Protein AF-A0A8S0FL73-F1 (afdb_monomer_lite)

Sequence (162 aa):
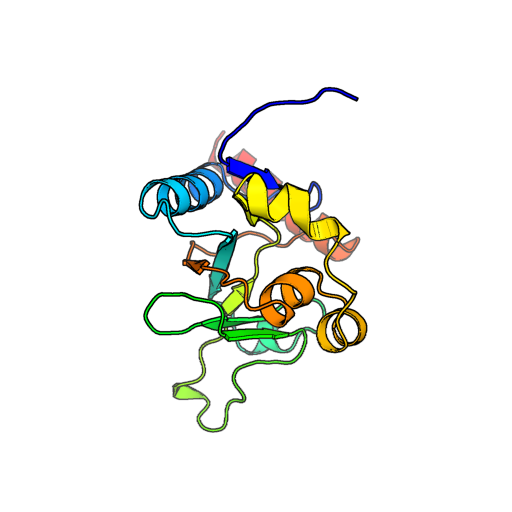MHKVEADIYINLQGDEPMIRPRDVETLLQGMRDDPALPVATLCHAISAAEAAEPSTVKVVVNTRQDALYFSRSPIPYPRNAEKARYLKHVGIYAYRRDVLQNYSQLPESMPEQAESLEQLRLMNAGINIRTFEVAATGPGVDTPACLEKVRALMAQELAENA

InterPro domains:
  IPR003329 Acylneuraminate cytidylyltransferase [PF02348] (5-128)
  IPR029044 Nucleotide-diphospho-sugar transferases [G3DSA:3.90.550.10] (1-162)
  IPR029044 Nucleotide-diphospho-sugar transferases [SSF53448] (3-160)

Structure (mmCIF, N/CA/C/O backbone):
data_AF-A0A8S0FL73-F1
#
_entry.id   AF-A0A8S0FL73-F1
#
loop_
_atom_site.group_PDB
_atom_site.id
_atom_site.type_symbol
_atom_site.label_atom_id
_atom_site.label_alt_id
_atom_site.label_comp_id
_atom_site.label_asym_id
_atom_site.label_entity_id
_atom_site.label_seq_id
_atom_site.pdbx_PDB_ins_code
_atom_site.Cartn_x
_atom_site.Cartn_y
_atom_site.Cartn_z
_atom_site.occupancy
_atom_site.B_iso_or_equiv
_atom_site.auth_seq_id
_atom_site.auth_comp_id
_atom_site.auth_asym_id
_atom_site.auth_atom_id
_atom_site.pdbx_PDB_model_num
ATOM 1 N N . MET A 1 1 ? -16.331 24.224 5.702 1.00 56.97 1 MET A N 1
ATOM 2 C CA . MET A 1 1 ? -15.955 22.804 5.527 1.00 56.97 1 MET A CA 1
ATOM 3 C C . MET A 1 1 ? -17.229 21.973 5.582 1.00 56.97 1 MET A C 1
ATOM 5 O O . MET A 1 1 ? -17.922 22.049 6.589 1.00 56.97 1 MET A O 1
ATOM 9 N N . HIS A 1 2 ? -17.608 21.287 4.503 1.00 75.69 2 HIS A N 1
ATOM 10 C CA . HIS A 1 2 ? -18.755 20.370 4.529 1.00 75.69 2 HIS A CA 1
ATOM 11 C C . HIS A 1 2 ? -18.353 19.083 5.252 1.00 75.69 2 HIS A C 1
ATOM 13 O O . HIS A 1 2 ? -17.295 18.527 4.970 1.00 75.69 2 HIS A O 1
ATOM 19 N N . LYS A 1 3 ? -19.171 18.639 6.209 1.00 74.19 3 LYS A N 1
ATOM 20 C CA . LYS A 1 3 ? -19.019 17.335 6.858 1.00 74.19 3 LYS A CA 1
ATOM 21 C C . LYS A 1 3 ? -20.012 16.384 6.207 1.00 74.19 3 LYS A C 1
ATOM 23 O O . LYS A 1 3 ? -21.207 16.659 6.225 1.00 74.19 3 LYS A O 1
ATOM 28 N N . VAL A 1 4 ? -19.507 15.304 5.624 1.00 83.06 4 VAL A N 1
ATOM 29 C CA . VAL A 1 4 ? -20.326 14.228 5.064 1.00 83.06 4 VAL A CA 1
ATOM 30 C C . VAL A 1 4 ? -20.206 13.044 6.008 1.00 83.06 4 VAL A C 1
ATOM 32 O O . VAL A 1 4 ? -19.103 12.544 6.237 1.00 83.06 4 VAL A O 1
ATOM 35 N N . GLU A 1 5 ? -21.321 12.630 6.601 1.00 87.50 5 GLU A N 1
ATOM 36 C CA . GLU A 1 5 ? -21.351 11.422 7.418 1.00 87.50 5 GLU A CA 1
ATOM 37 C C . GLU A 1 5 ? -21.453 10.195 6.515 1.00 87.50 5 GLU A C 1
ATOM 39 O O . GLU A 1 5 ? -22.378 10.073 5.717 1.00 87.50 5 GLU A O 1
ATOM 44 N N . ALA A 1 6 ? -20.485 9.289 6.640 1.00 90.69 6 ALA A N 1
ATOM 45 C CA . ALA A 1 6 ? -20.448 8.028 5.911 1.00 90.69 6 ALA A CA 1
ATOM 46 C C . ALA A 1 6 ? -19.733 6.967 6.751 1.00 90.69 6 ALA A C 1
ATOM 48 O O . ALA A 1 6 ? -18.883 7.301 7.576 1.00 90.69 6 ALA A O 1
ATOM 49 N N . ASP A 1 7 ? -20.087 5.697 6.572 1.00 91.56 7 ASP A N 1
ATOM 50 C CA . ASP A 1 7 ? -19.427 4.595 7.289 1.00 91.56 7 ASP A CA 1
ATOM 51 C C . ASP A 1 7 ? -18.109 4.181 6.624 1.00 91.56 7 ASP A C 1
ATOM 53 O O . ASP A 1 7 ? -17.225 3.621 7.276 1.00 91.56 7 ASP A O 1
ATOM 57 N N . ILE A 1 8 ? -17.983 4.474 5.327 1.00 95.38 8 ILE A N 1
ATOM 58 C CA . ILE A 1 8 ? -16.800 4.236 4.505 1.00 95.38 8 ILE A CA 1
ATOM 59 C C . ILE A 1 8 ? -16.454 5.542 3.795 1.00 95.38 8 ILE A C 1
ATOM 61 O O . ILE A 1 8 ? -17.305 6.139 3.134 1.00 95.38 8 ILE A O 1
ATOM 65 N N . TYR A 1 9 ? -15.198 5.956 3.908 1.00 95.00 9 TYR A N 1
ATOM 66 C CA . TYR A 1 9 ? -14.633 7.090 3.186 1.00 95.00 9 TYR A CA 1
ATOM 67 C C . TYR A 1 9 ? -13.638 6.570 2.159 1.00 95.00 9 TYR A C 1
ATOM 69 O O . TYR A 1 9 ? -12.701 5.870 2.531 1.00 95.00 9 TYR A O 1
ATOM 77 N N . ILE A 1 10 ? -13.827 6.918 0.887 1.00 93.88 10 ILE A N 1
ATOM 78 C CA . ILE A 1 10 ? -12.872 6.591 -0.175 1.00 93.88 10 ILE A CA 1
ATOM 79 C C . ILE A 1 10 ? -12.069 7.846 -0.506 1.00 93.88 10 ILE A C 1
ATOM 81 O O . ILE A 1 10 ? -12.644 8.873 -0.867 1.00 93.88 10 ILE A O 1
ATOM 85 N N . ASN A 1 11 ? -10.749 7.760 -0.371 1.00 91.38 11 ASN A N 1
ATOM 86 C CA . ASN A 1 11 ? -9.813 8.771 -0.841 1.00 91.38 11 ASN A CA 1
ATOM 87 C C . ASN A 1 11 ? -9.361 8.397 -2.256 1.00 91.38 11 ASN A C 1
ATOM 89 O O . ASN A 1 11 ? -8.674 7.391 -2.426 1.00 91.38 11 ASN A O 1
ATOM 93 N N . LEU A 1 12 ? -9.761 9.208 -3.236 1.00 87.12 12 LEU A N 1
ATOM 94 C CA . LEU A 1 12 ? -9.308 9.136 -4.620 1.00 87.12 12 LEU A CA 1
ATOM 95 C C . LEU A 1 12 ? -8.389 10.332 -4.890 1.00 87.12 12 LEU A C 1
ATOM 97 O O . LEU A 1 12 ? -8.860 11.473 -4.909 1.00 87.12 12 LEU A O 1
ATOM 101 N N . GLN A 1 13 ? -7.096 10.078 -5.086 1.00 76.44 13 GLN A N 1
ATOM 102 C CA . GLN A 1 13 ? -6.143 11.140 -5.394 1.00 76.44 13 GLN A CA 1
ATOM 103 C C . GLN A 1 13 ? -6.373 11.685 -6.816 1.00 76.44 13 GLN A C 1
ATOM 105 O O . GLN A 1 13 ? -6.725 10.950 -7.738 1.00 76.44 13 GLN A O 1
ATOM 110 N N . GLY A 1 14 ? -6.219 13.001 -6.994 1.00 73.12 14 GLY A N 1
ATOM 111 C CA . GLY A 1 14 ? -6.474 13.672 -8.278 1.00 73.12 14 GLY A CA 1
ATOM 112 C C . GLY A 1 14 ? -5.392 13.445 -9.341 1.00 73.12 14 GLY A C 1
ATOM 113 O O . GLY A 1 14 ? -5.595 13.785 -10.504 1.00 73.12 14 GLY A O 1
ATOM 114 N N . ASP A 1 15 ? -4.255 12.887 -8.942 1.00 71.88 15 ASP A N 1
ATOM 115 C CA . ASP A 1 15 ? -3.111 12.504 -9.772 1.00 71.88 15 ASP A CA 1
ATOM 116 C C . ASP A 1 15 ? -3.225 11.072 -10.328 1.00 71.88 15 ASP A C 1
ATOM 118 O O . ASP A 1 15 ? -2.369 10.656 -11.106 1.00 71.88 15 ASP A O 1
ATOM 122 N N . GLU A 1 16 ? -4.313 10.352 -10.033 1.00 76.31 16 GLU A N 1
ATOM 123 C CA . GLU A 1 16 ? -4.597 9.000 -10.532 1.00 76.31 16 GLU A CA 1
ATOM 124 C C . GLU A 1 16 ? -5.760 8.998 -11.559 1.00 76.31 16 GLU A C 1
ATOM 126 O O . GLU A 1 16 ? -6.817 8.398 -11.327 1.00 76.31 16 GLU A O 1
ATOM 131 N N . PRO A 1 17 ? -5.618 9.656 -12.730 1.00 75.38 17 PRO A N 1
ATOM 132 C CA . PRO A 1 17 ? -6.717 9.853 -13.686 1.00 75.38 17 PRO A CA 1
ATOM 133 C C . PRO A 1 17 ?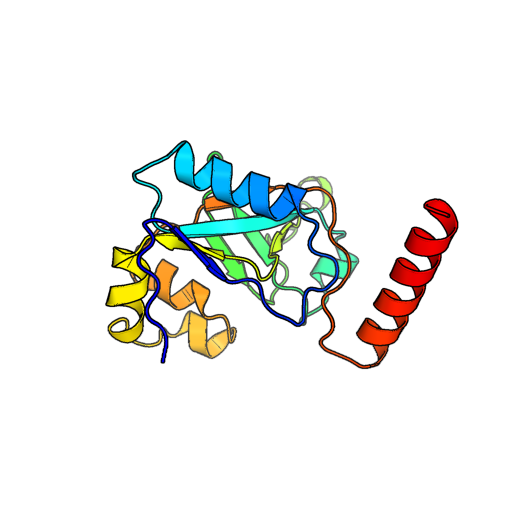 -7.188 8.560 -14.361 1.00 75.38 17 PRO A C 1
ATOM 135 O O . PRO A 1 17 ? -8.260 8.532 -14.958 1.00 75.38 17 PRO A O 1
ATOM 138 N N . MET A 1 18 ? -6.385 7.498 -14.284 1.00 80.00 18 MET A N 1
ATOM 139 C CA . MET A 1 18 ? -6.638 6.215 -14.941 1.00 80.00 18 MET A CA 1
ATOM 140 C C . MET A 1 18 ? -7.331 5.198 -14.019 1.00 80.00 18 MET A C 1
ATOM 142 O O . MET A 1 18 ? -7.467 4.028 -14.390 1.00 80.00 18 MET A O 1
ATOM 146 N N . ILE A 1 19 ? -7.755 5.607 -12.815 1.00 84.94 19 ILE A N 1
ATOM 147 C CA . ILE A 1 19 ? -8.585 4.763 -11.951 1.00 84.94 19 ILE A CA 1
ATOM 148 C C . ILE A 1 19 ? -9.966 4.619 -12.583 1.00 84.94 19 ILE A C 1
ATOM 150 O O . ILE A 1 19 ? -10.671 5.595 -12.842 1.00 84.94 19 ILE A O 1
ATOM 154 N N . ARG A 1 20 ? -10.381 3.371 -12.810 1.00 89.25 20 ARG A N 1
ATOM 155 C CA . ARG A 1 20 ? -11.668 3.082 -13.441 1.00 89.25 20 ARG A CA 1
ATOM 156 C C . ARG A 1 20 ? -12.754 3.012 -12.367 1.00 89.25 20 ARG A C 1
ATOM 158 O O . ARG A 1 20 ? -12.500 2.482 -11.284 1.00 89.25 20 ARG A O 1
ATOM 165 N N . PRO A 1 21 ? -14.005 3.395 -12.671 1.00 90.88 21 PRO A N 1
ATOM 166 C CA . PRO A 1 21 ? -15.121 3.250 -11.732 1.00 90.88 21 PRO A CA 1
ATOM 167 C C . PRO A 1 21 ? -15.274 1.832 -11.159 1.00 90.88 21 PRO A C 1
ATOM 169 O O . PRO A 1 21 ? -15.578 1.665 -9.982 1.00 90.88 21 PRO A O 1
ATOM 172 N N . ARG A 1 22 ? -14.989 0.797 -11.964 1.00 92.31 22 ARG A N 1
ATOM 173 C CA . ARG A 1 22 ? -15.015 -0.609 -11.518 1.00 92.31 22 ARG A CA 1
ATOM 174 C C . ARG A 1 22 ? -13.991 -0.931 -10.425 1.00 92.31 22 ARG A C 1
ATOM 176 O O . ARG A 1 22 ? -14.238 -1.804 -9.599 1.00 92.31 22 ARG A O 1
ATOM 183 N N . ASP A 1 23 ? -12.849 -0.248 -10.428 1.00 93.50 23 ASP A N 1
ATOM 184 C CA . ASP A 1 23 ? -11.791 -0.451 -9.438 1.00 93.50 23 ASP A CA 1
ATOM 185 C C . ASP A 1 23 ? -12.238 0.136 -8.087 1.00 93.50 23 ASP A C 1
ATOM 187 O O . ASP A 1 23 ? -12.097 -0.505 -7.046 1.00 93.50 23 ASP A O 1
ATOM 191 N N . VAL A 1 24 ? -12.889 1.305 -8.120 1.00 93.69 24 VAL A N 1
ATOM 192 C CA . VAL A 1 24 ? -13.533 1.919 -6.946 1.00 93.69 24 VAL A CA 1
ATOM 193 C C . VAL A 1 24 ? -14.643 1.024 -6.391 1.00 93.69 24 VAL A C 1
ATOM 195 O O . VAL A 1 24 ? -14.706 0.814 -5.181 1.00 93.69 24 VAL A O 1
ATOM 198 N N . GLU A 1 25 ? -15.490 0.454 -7.254 1.00 94.62 25 GLU A N 1
ATOM 199 C CA . GLU A 1 25 ? -16.547 -0.468 -6.817 1.00 94.62 25 GLU A CA 1
ATOM 200 C C . GLU A 1 25 ? -15.962 -1.740 -6.189 1.00 94.62 25 GLU A C 1
ATOM 202 O O . GLU A 1 25 ? -16.468 -2.213 -5.177 1.00 94.62 25 GLU A O 1
ATOM 207 N N . THR A 1 26 ? -14.853 -2.257 -6.730 1.00 95.38 26 THR A N 1
ATOM 208 C CA . THR A 1 26 ? -14.151 -3.427 -6.175 1.00 95.38 26 THR A CA 1
ATOM 209 C C . THR A 1 26 ? -13.673 -3.143 -4.752 1.00 95.38 26 THR A C 1
ATOM 211 O O . THR A 1 26 ? -13.902 -3.940 -3.841 1.00 95.38 26 THR A O 1
ATOM 214 N N . LEU A 1 27 ? -13.065 -1.973 -4.543 1.00 95.75 27 LEU A N 1
ATOM 215 C CA . LEU A 1 27 ? -12.615 -1.526 -3.229 1.00 95.75 27 LEU A CA 1
ATOM 216 C C . LEU A 1 27 ? -13.785 -1.359 -2.245 1.0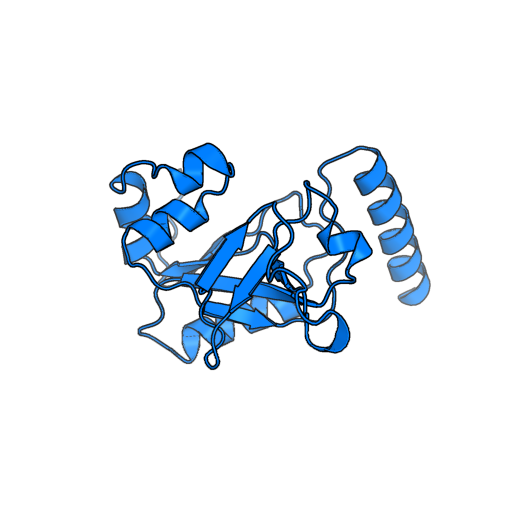0 95.75 27 LEU A C 1
ATOM 218 O O . LEU A 1 27 ? -13.712 -1.806 -1.099 1.00 95.75 27 LEU A O 1
ATOM 222 N N . LEU A 1 28 ? -14.873 -0.729 -2.693 1.00 95.94 28 LEU A N 1
ATOM 223 C CA . LEU A 1 28 ? -16.063 -0.499 -1.878 1.00 95.94 28 LEU A CA 1
ATOM 224 C C . LEU A 1 28 ? -16.757 -1.808 -1.493 1.00 95.94 28 LEU A C 1
ATOM 226 O O . LEU A 1 28 ? -17.134 -1.981 -0.332 1.00 95.94 28 LEU A O 1
ATOM 230 N N . GLN A 1 29 ? -16.915 -2.729 -2.443 1.00 96.25 29 GLN A N 1
ATOM 231 C CA . GLN A 1 29 ? -17.526 -4.030 -2.195 1.00 96.25 29 GLN A CA 1
ATOM 232 C C . GLN A 1 29 ? -16.688 -4.841 -1.206 1.00 96.25 29 GLN A C 1
ATOM 234 O O . GLN A 1 29 ? -17.232 -5.353 -0.232 1.00 96.25 29 GLN A O 1
ATOM 239 N N . GLY A 1 30 ? -15.362 -4.841 -1.364 1.00 95.19 30 GLY A N 1
ATOM 240 C CA . GLY A 1 30 ? -14.451 -5.493 -0.426 1.00 95.19 30 GLY A CA 1
ATOM 241 C C . GLY A 1 30 ? -14.573 -4.972 1.011 1.00 95.19 30 GLY A C 1
ATOM 242 O O . GLY A 1 30 ? -14.527 -5.750 1.962 1.00 95.19 30 GLY A O 1
ATOM 243 N N . MET A 1 31 ? -14.801 -3.667 1.183 1.00 96.75 31 MET A N 1
ATOM 244 C CA . MET A 1 31 ? -15.117 -3.092 2.494 1.00 96.75 31 MET A CA 1
ATOM 245 C C . MET A 1 31 ? -16.512 -3.494 2.989 1.00 96.75 31 MET A C 1
ATOM 247 O O . MET A 1 31 ? -16.706 -3.673 4.185 1.00 96.75 31 MET A O 1
ATOM 251 N N . ARG A 1 32 ? -17.521 -3.622 2.125 1.00 95.94 32 ARG A N 1
ATOM 252 C CA . ARG A 1 32 ? -18.869 -4.050 2.548 1.00 95.94 32 ARG A CA 1
ATOM 253 C C . ARG A 1 32 ? -18.904 -5.508 2.999 1.00 95.94 32 ARG A C 1
ATOM 255 O O . ARG A 1 32 ? -19.604 -5.811 3.962 1.00 95.94 32 ARG A O 1
ATOM 262 N N . ASP A 1 33 ? -18.139 -6.365 2.335 1.00 96.19 33 ASP A N 1
ATOM 263 C CA . ASP A 1 33 ? -18.100 -7.804 2.603 1.00 96.19 33 ASP A CA 1
ATOM 264 C C . ASP A 1 33 ? -17.457 -8.139 3.958 1.00 96.19 33 ASP A C 1
ATOM 266 O O . ASP A 1 33 ? -17.797 -9.150 4.572 1.00 96.19 33 ASP A O 1
ATOM 270 N N . ASP A 1 34 ? -16.565 -7.276 4.456 1.00 95.25 34 ASP A N 1
ATOM 271 C CA . ASP A 1 34 ? -15.919 -7.418 5.762 1.00 95.25 34 ASP A CA 1
ATOM 272 C C . ASP A 1 34 ? -16.142 -6.157 6.626 1.00 95.25 34 ASP A C 1
ATOM 274 O O . ASP A 1 34 ? -15.355 -5.203 6.592 1.00 95.25 34 ASP A O 1
ATOM 278 N N . PRO A 1 35 ? -17.213 -6.124 7.444 1.00 93.62 35 PRO A N 1
ATOM 279 C CA . PRO A 1 35 ? -17.482 -5.025 8.371 1.00 93.62 35 PRO A CA 1
ATOM 280 C C . PRO A 1 35 ? -16.342 -4.736 9.356 1.00 93.62 35 PRO A C 1
ATOM 282 O O . PRO A 1 35 ? -16.218 -3.601 9.814 1.00 93.62 35 PRO A O 1
ATOM 285 N N . ALA A 1 36 ? -15.510 -5.735 9.669 1.00 94.38 36 ALA A N 1
ATOM 286 C CA . ALA A 1 36 ? -14.387 -5.602 10.591 1.00 94.38 36 ALA A CA 1
ATOM 287 C C . ALA A 1 36 ? -13.105 -5.094 9.909 1.00 94.38 36 ALA A C 1
ATOM 289 O O . ALA A 1 36 ? -12.129 -4.803 10.601 1.00 94.38 36 ALA A O 1
ATOM 290 N N . LEU A 1 37 ? -13.089 -4.973 8.577 1.00 96.06 37 LEU A N 1
ATOM 291 C CA . LEU A 1 37 ? -11.949 -4.456 7.830 1.00 96.06 37 LEU A CA 1
ATOM 292 C C . LEU A 1 37 ? -11.803 -2.939 8.053 1.00 96.06 37 LEU A C 1
ATOM 294 O O . LEU A 1 37 ? -12.706 -2.182 7.670 1.00 96.06 37 LEU A O 1
ATOM 298 N N . PRO A 1 38 ? -10.689 -2.473 8.655 1.00 96.62 38 PRO A N 1
ATOM 299 C CA . PRO A 1 38 ? -10.535 -1.062 9.002 1.00 96.62 38 PRO A CA 1
ATOM 300 C C . PRO A 1 38 ? -10.115 -0.212 7.797 1.00 96.62 38 PRO A C 1
ATOM 302 O O . PRO A 1 38 ? -10.587 0.917 7.640 1.00 96.62 38 PRO A O 1
ATOM 305 N N . VAL A 1 39 ? -9.240 -0.751 6.942 1.00 97.75 39 VAL A N 1
ATOM 306 C CA . VAL A 1 39 ? -8.673 -0.054 5.783 1.00 97.75 39 VAL A CA 1
ATOM 307 C C . VAL A 1 39 ? -8.506 -1.021 4.620 1.00 97.75 39 VAL A C 1
ATOM 309 O O . VAL A 1 39 ? -8.061 -2.158 4.807 1.00 97.75 39 VAL A O 1
ATOM 312 N N . ALA A 1 40 ? -8.797 -0.543 3.415 1.00 97.88 40 ALA A N 1
ATOM 313 C CA . ALA A 1 40 ? -8.484 -1.239 2.181 1.00 97.88 40 ALA A CA 1
ATOM 314 C C . ALA A 1 40 ? -7.802 -0.334 1.150 1.00 97.88 40 ALA A C 1
ATOM 316 O O . ALA A 1 40 ? -7.988 0.881 1.159 1.00 97.88 40 ALA A O 1
ATOM 317 N N . THR A 1 41 ? -7.053 -0.941 0.236 1.00 97.12 41 THR A N 1
ATOM 318 C CA . THR A 1 41 ? -6.437 -0.293 -0.930 1.00 97.12 41 THR A CA 1
ATOM 319 C C . THR A 1 41 ? -6.425 -1.252 -2.126 1.00 97.12 41 THR A C 1
ATOM 321 O O . THR A 1 41 ? -6.865 -2.400 -2.017 1.00 97.12 41 THR A O 1
ATOM 324 N N . LEU A 1 42 ? -5.935 -0.796 -3.276 1.00 96.19 42 LEU A N 1
ATOM 325 C CA . LEU A 1 42 ? -5.808 -1.596 -4.488 1.00 96.19 42 LEU A CA 1
ATOM 326 C C . LEU A 1 42 ? -4.345 -1.877 -4.827 1.00 96.19 42 LEU A C 1
ATOM 328 O O . LEU A 1 42 ? -3.431 -1.122 -4.486 1.00 96.19 42 LEU A O 1
ATOM 332 N N . CYS A 1 43 ? -4.127 -2.972 -5.541 1.00 96.19 43 CYS A N 1
ATOM 333 C CA . CYS A 1 43 ? -2.834 -3.291 -6.121 1.00 96.19 43 CYS A CA 1
ATOM 334 C C . CYS A 1 43 ? -2.986 -3.962 -7.489 1.00 96.19 43 CYS A C 1
ATOM 336 O O . CYS A 1 43 ? -4.059 -4.448 -7.843 1.00 96.19 43 CYS A O 1
ATOM 338 N N . HIS A 1 44 ? -1.914 -3.999 -8.274 1.00 95.50 44 HIS A N 1
ATOM 339 C CA . HIS A 1 44 ? -1.871 -4.797 -9.498 1.00 95.50 44 HIS A CA 1
ATOM 340 C C . HIS A 1 44 ? -0.471 -5.357 -9.744 1.00 95.50 44 HIS A C 1
ATOM 342 O O . HIS A 1 44 ? 0.529 -4.814 -9.271 1.00 95.50 44 HIS A O 1
ATOM 348 N N . ALA A 1 45 ? -0.386 -6.448 -10.501 1.00 95.94 45 ALA A N 1
ATOM 349 C CA . ALA A 1 45 ? 0.896 -7.027 -10.881 1.00 95.94 45 ALA A CA 1
ATOM 350 C C . ALA A 1 45 ? 1.702 -6.084 -11.790 1.00 95.94 45 ALA A C 1
ATOM 352 O O . ALA A 1 45 ? 1.137 -5.405 -12.652 1.00 95.94 45 ALA A O 1
ATOM 353 N N . ILE A 1 46 ? 3.022 -6.075 -11.603 1.00 95.25 46 ILE A N 1
ATOM 354 C CA . ILE A 1 46 ? 3.979 -5.312 -12.415 1.00 95.25 46 ILE A CA 1
ATOM 355 C C . ILE A 1 46 ? 5.190 -6.161 -12.801 1.00 95.25 46 ILE A C 1
ATOM 357 O O . ILE A 1 46 ? 5.464 -7.209 -12.210 1.00 95.25 46 ILE A O 1
ATOM 361 N N . SER A 1 47 ? 5.936 -5.691 -13.801 1.00 94.81 47 SER A N 1
ATOM 362 C CA . SER A 1 47 ? 7.202 -6.310 -14.200 1.00 94.81 47 SER A CA 1
ATOM 363 C C . SER A 1 47 ? 8.318 -6.041 -13.180 1.00 94.81 47 SER A C 1
ATOM 365 O O . SER A 1 47 ? 8.270 -5.070 -12.426 1.00 94.81 47 SER A O 1
ATOM 367 N N . ALA A 1 48 ? 9.374 -6.860 -13.197 1.00 94.56 48 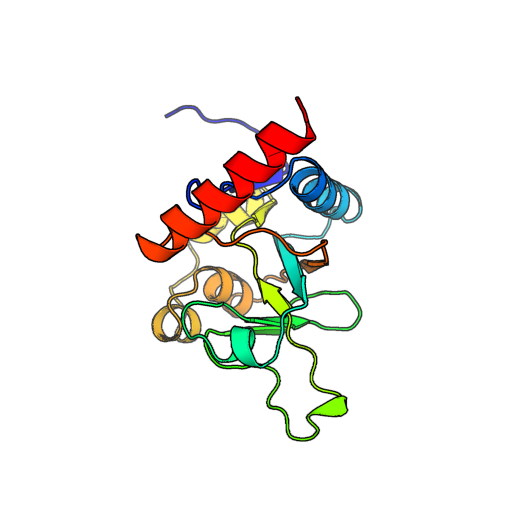ALA A N 1
ATOM 368 C CA . ALA A 1 48 ? 10.564 -6.619 -12.375 1.00 94.56 48 ALA A CA 1
ATOM 369 C C . ALA A 1 48 ? 11.272 -5.295 -12.726 1.00 94.56 48 ALA A C 1
ATOM 371 O O . ALA A 1 48 ? 11.840 -4.655 -11.845 1.00 94.56 48 ALA A O 1
ATOM 372 N N . ALA A 1 49 ? 11.210 -4.872 -13.995 1.00 93.38 49 ALA A N 1
ATOM 373 C CA . ALA A 1 49 ? 11.755 -3.590 -14.437 1.00 93.38 49 ALA A CA 1
ATOM 374 C C . ALA A 1 49 ? 10.985 -2.418 -13.811 1.00 93.38 49 ALA A C 1
ATOM 376 O O . ALA A 1 49 ? 11.591 -1.532 -13.225 1.00 93.38 49 ALA A O 1
ATOM 377 N N . GLU A 1 50 ? 9.651 -2.459 -13.843 1.00 92.12 50 GLU A N 1
ATOM 378 C CA . GLU A 1 50 ? 8.817 -1.441 -13.189 1.00 92.12 50 GLU A CA 1
ATOM 379 C C . GLU A 1 50 ? 8.968 -1.469 -11.661 1.00 92.12 50 GLU A C 1
ATOM 381 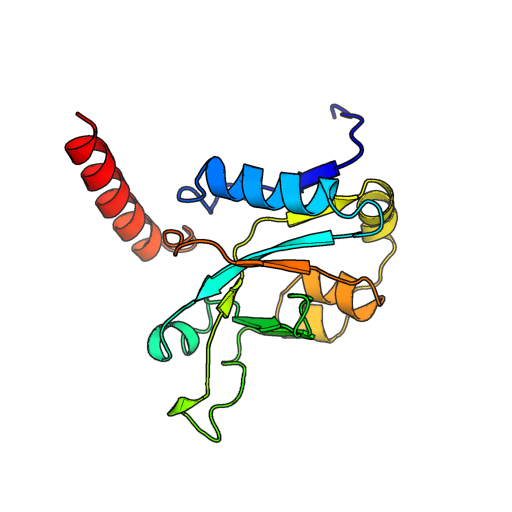O O . GLU A 1 50 ? 8.932 -0.426 -11.010 1.00 92.12 50 GLU A O 1
ATOM 386 N N . ALA A 1 51 ? 9.190 -2.648 -11.072 1.00 94.25 51 ALA A N 1
ATOM 387 C CA . ALA A 1 51 ? 9.424 -2.776 -9.638 1.00 94.25 51 ALA A CA 1
ATOM 388 C C . ALA A 1 51 ? 10.745 -2.132 -9.184 1.00 94.25 51 ALA A C 1
ATOM 390 O O . ALA A 1 51 ? 10.848 -1.705 -8.029 1.00 94.25 51 ALA A O 1
ATOM 391 N N . ALA A 1 52 ? 11.736 -2.051 -10.078 1.00 93.88 52 ALA A N 1
ATOM 392 C CA . ALA A 1 52 ? 13.013 -1.389 -9.830 1.00 93.88 52 ALA A CA 1
ATOM 393 C C . ALA A 1 52 ? 12.897 0.144 -9.774 1.00 93.88 52 ALA A C 1
ATOM 395 O O . ALA A 1 52 ? 13.774 0.787 -9.200 1.00 93.88 52 ALA A O 1
ATOM 396 N N . GLU A 1 53 ? 11.815 0.725 -10.303 1.00 92.25 53 GLU A N 1
ATOM 397 C CA . GLU A 1 53 ? 11.589 2.170 -10.275 1.00 92.25 53 GLU A CA 1
ATOM 398 C C . GLU A 1 53 ? 11.285 2.657 -8.840 1.00 92.25 53 GLU A C 1
ATOM 400 O O . GLU A 1 53 ? 10.337 2.168 -8.209 1.00 92.25 53 GLU A O 1
ATOM 405 N N . PRO A 1 54 ? 12.046 3.630 -8.295 1.00 87.56 54 PRO A N 1
ATOM 406 C CA . PRO A 1 54 ? 11.838 4.143 -6.932 1.00 87.56 54 PRO A CA 1
ATOM 407 C C . PRO A 1 54 ? 10.527 4.919 -6.737 1.00 87.56 54 PRO A C 1
ATOM 409 O O . PRO A 1 54 ? 10.024 5.036 -5.616 1.00 87.56 54 PRO A O 1
ATOM 412 N N . SER A 1 55 ? 9.972 5.473 -7.817 1.00 87.12 55 SER A N 1
ATOM 413 C CA . SER A 1 55 ? 8.665 6.138 -7.802 1.00 87.12 55 SER A CA 1
ATOM 414 C C . SER A 1 55 ? 7.515 5.142 -7.641 1.00 87.12 55 SER A C 1
ATOM 416 O O . SER A 1 55 ? 6.472 5.498 -7.101 1.00 87.12 55 SER A O 1
ATOM 418 N N . THR A 1 56 ? 7.712 3.883 -8.040 1.00 91.25 56 THR A N 1
ATOM 419 C CA . THR A 1 56 ? 6.710 2.829 -7.907 1.00 91.25 56 THR A CA 1
ATOM 420 C C . THR A 1 56 ? 6.691 2.307 -6.477 1.00 91.25 56 THR A C 1
ATOM 422 O O . THR A 1 56 ? 7.681 1.751 -6.001 1.00 91.25 56 THR A O 1
ATOM 425 N N . VAL A 1 57 ? 5.559 2.418 -5.788 1.00 95.25 57 VAL A N 1
ATOM 426 C CA . VAL A 1 57 ? 5.380 1.815 -4.461 1.00 95.25 57 VAL A CA 1
ATOM 427 C C . VAL A 1 57 ? 4.984 0.354 -4.625 1.00 95.25 57 VAL A C 1
ATOM 429 O O . VAL A 1 57 ? 4.011 0.036 -5.309 1.00 95.25 57 VAL A O 1
ATOM 432 N N . LYS A 1 58 ? 5.745 -0.545 -4.004 1.00 97.69 58 LYS A N 1
ATOM 433 C CA . LYS A 1 58 ? 5.483 -1.983 -4.009 1.00 97.69 58 LYS A CA 1
ATOM 434 C C . LYS A 1 58 ? 4.750 -2.380 -2.741 1.00 97.69 58 LYS A C 1
ATOM 436 O O . LYS A 1 58 ? 4.953 -1.768 -1.693 1.00 97.69 58 LYS A O 1
ATOM 441 N N . VAL A 1 59 ? 3.955 -3.439 -2.831 1.00 98.25 59 VAL A N 1
ATOM 442 C CA . VAL A 1 59 ? 3.311 -4.075 -1.682 1.00 98.25 59 VAL A CA 1
ATOM 443 C C . VAL A 1 59 ? 3.560 -5.578 -1.699 1.00 98.25 59 VAL A C 1
ATOM 445 O O . VAL A 1 59 ? 3.475 -6.230 -2.738 1.00 98.25 59 VAL A O 1
ATOM 448 N N . VAL A 1 60 ? 3.871 -6.140 -0.534 1.00 97.88 60 VAL A N 1
ATOM 449 C CA . VAL A 1 60 ? 3.865 -7.592 -0.313 1.00 97.88 60 VAL A CA 1
ATOM 450 C C . VAL A 1 60 ? 2.642 -7.928 0.519 1.00 97.88 60 VAL A C 1
ATOM 452 O O . VAL A 1 60 ? 2.338 -7.213 1.468 1.00 97.88 60 VAL A O 1
ATOM 455 N N . VAL A 1 61 ? 1.950 -9.012 0.177 1.00 98.19 61 VAL A N 1
ATOM 456 C CA . VAL A 1 61 ? 0.667 -9.388 0.783 1.00 98.19 61 VAL A CA 1
ATOM 457 C C . VAL A 1 61 ? 0.692 -10.827 1.291 1.00 98.19 61 VAL A C 1
ATOM 459 O O . VAL A 1 61 ? 1.463 -11.656 0.802 1.00 98.19 61 VAL A O 1
ATOM 462 N N . ASN A 1 62 ? -0.146 -11.133 2.279 1.00 97.12 62 ASN A N 1
ATOM 463 C CA . ASN A 1 62 ? -0.361 -12.497 2.757 1.00 97.12 62 ASN A CA 1
ATOM 464 C C . ASN A 1 62 ? -1.440 -13.232 1.931 1.00 97.12 62 ASN A C 1
ATOM 466 O O . ASN A 1 62 ? -1.999 -12.704 0.971 1.00 97.12 62 ASN A O 1
ATOM 470 N N . THR A 1 63 ? -1.774 -14.464 2.325 1.00 96.00 63 THR A N 1
ATOM 471 C CA . THR A 1 63 ? -2.780 -15.300 1.642 1.00 96.00 63 THR A CA 1
ATOM 472 C C . THR A 1 63 ? -4.206 -14.743 1.684 1.00 96.00 63 THR A C 1
ATOM 474 O O . THR A 1 63 ? -5.029 -15.149 0.870 1.00 96.00 63 THR A O 1
ATOM 477 N N . ARG A 1 64 ? -4.507 -13.816 2.601 1.00 95.06 64 ARG A N 1
ATOM 478 C CA . ARG A 1 64 ? -5.790 -13.098 2.694 1.00 95.06 64 ARG A CA 1
ATOM 479 C C . ARG A 1 64 ? -5.751 -11.729 2.013 1.00 95.06 64 ARG A C 1
ATOM 481 O O . ARG A 1 64 ? -6.650 -10.926 2.236 1.00 95.06 64 ARG A O 1
ATOM 488 N N . GLN A 1 65 ? -4.705 -11.453 1.232 1.00 97.00 65 GLN A N 1
ATOM 489 C CA . GLN A 1 65 ? -4.450 -10.151 0.615 1.00 97.00 65 GLN A CA 1
ATOM 490 C C . GLN A 1 65 ? -4.236 -9.011 1.624 1.00 97.00 65 GLN A C 1
ATOM 492 O O . GLN A 1 65 ? -4.324 -7.841 1.261 1.00 97.00 65 GLN A O 1
ATOM 497 N N . ASP A 1 66 ? -3.920 -9.315 2.884 1.00 97.88 66 ASP A N 1
ATOM 498 C CA . ASP A 1 66 ? -3.497 -8.279 3.827 1.00 97.88 66 ASP A CA 1
ATOM 499 C C . ASP A 1 66 ? -2.070 -7.840 3.494 1.00 97.88 66 ASP A C 1
ATOM 501 O O . ASP A 1 66 ? -1.187 -8.688 3.320 1.00 97.88 66 ASP A O 1
ATOM 505 N N . ALA A 1 67 ? -1.836 -6.532 3.428 1.00 98.12 67 ALA A N 1
ATOM 506 C CA . ALA A 1 67 ? -0.514 -5.969 3.222 1.00 98.12 67 ALA A CA 1
ATOM 507 C C . ALA A 1 67 ? 0.407 -6.333 4.394 1.00 98.12 67 ALA A C 1
ATOM 509 O O . ALA A 1 67 ? 0.132 -6.030 5.553 1.00 98.12 67 ALA A O 1
ATOM 510 N N . LEU A 1 68 ? 1.526 -6.974 4.073 1.00 97.94 68 LEU A N 1
ATOM 511 C CA . LEU A 1 68 ? 2.618 -7.258 4.996 1.00 97.94 68 LEU A CA 1
ATOM 512 C C . LEU A 1 68 ? 3.580 -6.075 5.093 1.00 97.94 68 LEU A C 1
ATOM 514 O O . LEU A 1 68 ? 4.061 -5.777 6.182 1.00 97.94 68 LEU A O 1
ATOM 518 N N . TYR A 1 69 ? 3.858 -5.402 3.969 1.00 97.94 69 TYR A N 1
ATOM 519 C CA . TYR A 1 69 ? 4.684 -4.194 3.940 1.00 97.94 69 TYR A CA 1
ATOM 520 C C . TYR A 1 69 ? 4.530 -3.423 2.622 1.00 97.94 69 TYR A C 1
ATOM 522 O O . TYR A 1 69 ? 4.319 -4.041 1.572 1.00 97.94 69 TYR A O 1
ATOM 530 N N . PHE A 1 70 ? 4.704 -2.099 2.677 1.00 98.12 70 PHE A N 1
ATOM 531 C CA . PHE A 1 70 ? 4.852 -1.226 1.508 1.00 98.12 70 PHE A CA 1
ATOM 532 C C . PHE A 1 70 ? 6.269 -0.663 1.452 1.00 98.12 70 PHE A C 1
ATOM 534 O O . PHE A 1 70 ? 6.825 -0.306 2.486 1.00 98.12 70 PHE A O 1
ATOM 541 N N . SER A 1 71 ? 6.848 -0.555 0.258 1.00 97.75 71 SER A N 1
ATOM 542 C CA . SER A 1 71 ? 8.191 0.008 0.100 1.00 97.75 71 SER A CA 1
ATOM 543 C C . SER A 1 71 ? 8.416 0.592 -1.285 1.00 97.75 71 SER A C 1
ATOM 545 O O . SER A 1 71 ? 7.894 0.092 -2.285 1.00 97.75 71 SER A O 1
ATOM 547 N N . ARG A 1 72 ? 9.262 1.619 -1.362 1.00 95.75 72 ARG A N 1
ATOM 548 C CA . ARG A 1 72 ? 9.873 2.086 -2.613 1.00 95.75 72 ARG A CA 1
ATOM 549 C C . ARG A 1 72 ? 11.034 1.198 -3.048 1.00 95.75 72 ARG A C 1
ATOM 551 O O . ARG A 1 72 ? 11.413 1.227 -4.217 1.00 95.75 72 ARG A O 1
ATOM 558 N N . SER A 1 73 ? 11.570 0.361 -2.163 1.00 96.81 73 SER A N 1
ATOM 559 C CA . SER A 1 73 ? 12.524 -0.681 -2.544 1.00 96.81 73 SER A CA 1
ATOM 560 C C . SER A 1 73 ? 11.814 -1.853 -3.238 1.00 96.81 73 SER A C 1
ATOM 562 O O . SER A 1 73 ? 10.653 -2.142 -2.933 1.00 96.81 73 SER A O 1
ATOM 564 N N . PRO A 1 74 ? 12.473 -2.563 -4.171 1.00 96.12 74 PRO A N 1
ATOM 565 C CA . PRO A 1 74 ? 11.892 -3.744 -4.804 1.00 96.12 74 PRO A CA 1
ATOM 566 C C . PRO A 1 74 ? 11.645 -4.856 -3.776 1.00 96.12 74 PRO A C 1
ATOM 568 O O . PRO A 1 74 ? 12.587 -5.438 -3.236 1.00 96.12 74 PRO A O 1
ATOM 571 N N . ILE A 1 75 ? 10.371 -5.166 -3.523 1.00 96.94 75 ILE A N 1
ATOM 572 C CA . ILE A 1 75 ? 9.943 -6.229 -2.608 1.00 96.94 75 ILE A CA 1
ATOM 573 C C . ILE A 1 75 ? 8.919 -7.149 -3.295 1.00 96.94 75 ILE A C 1
ATOM 575 O O . ILE A 1 75 ? 8.039 -6.645 -3.992 1.00 96.94 75 ILE A O 1
ATOM 579 N N . PRO A 1 76 ? 9.012 -8.482 -3.119 1.00 96.81 76 PRO A N 1
ATOM 580 C CA . PRO A 1 76 ? 10.011 -9.200 -2.327 1.00 96.81 76 PRO A CA 1
ATOM 581 C C . PRO A 1 76 ? 11.393 -9.246 -3.006 1.00 96.81 76 PRO A C 1
ATOM 583 O O . PRO A 1 76 ? 11.520 -9.113 -4.225 1.00 96.81 76 PRO A O 1
ATOM 586 N N . TYR A 1 77 ? 12.444 -9.473 -2.213 1.00 96.56 77 TYR A N 1
ATOM 587 C CA . TYR A 1 77 ? 13.790 -9.666 -2.752 1.00 96.56 77 TYR A CA 1
ATOM 588 C C . TYR A 1 77 ? 13.852 -10.956 -3.600 1.00 96.56 77 TYR A C 1
ATOM 590 O O . TYR A 1 77 ? 13.491 -12.029 -3.100 1.00 96.56 77 TYR A O 1
ATOM 598 N N . PRO A 1 78 ? 14.332 -10.908 -4.858 1.00 95.25 78 PRO A N 1
ATOM 599 C CA . PRO A 1 78 ? 14.241 -12.024 -5.798 1.00 95.25 78 PRO A CA 1
ATOM 600 C C . PRO A 1 78 ? 15.362 -13.052 -5.599 1.00 95.25 78 PRO A C 1
ATOM 602 O O . PRO A 1 78 ? 16.133 -13.342 -6.512 1.00 95.25 78 PRO A O 1
ATOM 605 N N . ARG A 1 79 ? 15.455 -13.664 -4.409 1.00 95.81 79 ARG A N 1
ATOM 606 C CA . ARG A 1 79 ? 16.402 -14.775 -4.182 1.00 95.81 79 ARG A CA 1
ATOM 607 C C . ARG A 1 79 ? 16.126 -15.952 -5.126 1.00 95.81 79 ARG A C 1
ATOM 609 O O . ARG A 1 79 ? 17.057 -16.638 -5.532 1.00 95.81 79 ARG A O 1
ATOM 616 N N . ASN A 1 80 ? 14.853 -16.154 -5.466 1.00 94.31 80 ASN A N 1
ATOM 617 C CA . ASN A 1 80 ? 14.406 -16.969 -6.587 1.00 94.31 80 ASN A CA 1
ATOM 618 C C . ASN A 1 80 ? 13.557 -16.082 -7.511 1.00 94.31 80 ASN A C 1
ATOM 620 O O . ASN A 1 80 ? 12.394 -15.813 -7.210 1.00 94.31 80 ASN A O 1
ATOM 624 N N . ALA A 1 81 ? 14.160 -15.612 -8.604 1.00 90.12 81 ALA A N 1
ATOM 625 C CA . ALA A 1 81 ? 13.532 -14.673 -9.530 1.00 90.12 81 ALA A CA 1
ATOM 626 C C . ALA A 1 81 ? 12.268 -15.236 -10.201 1.00 90.12 81 ALA A C 1
ATOM 628 O O . ALA A 1 81 ? 11.320 -14.491 -10.412 1.00 90.12 81 ALA A O 1
ATOM 629 N N . GLU A 1 82 ? 12.207 -16.544 -10.460 1.00 90.44 82 GLU A N 1
ATOM 630 C CA . GLU A 1 82 ? 11.048 -17.184 -11.104 1.00 90.44 82 GLU A CA 1
ATOM 631 C C . GLU A 1 82 ? 9.805 -17.197 -10.206 1.00 90.44 82 GLU A C 1
ATOM 633 O O . GLU A 1 82 ? 8.679 -17.274 -10.690 1.00 90.44 82 GLU A O 1
ATOM 638 N N . LYS A 1 83 ? 10.003 -17.121 -8.885 1.00 92.00 83 LYS A N 1
ATOM 639 C CA . LYS A 1 83 ? 8.918 -17.067 -7.895 1.00 92.00 83 LYS A CA 1
ATOM 640 C C . LYS A 1 83 ? 8.605 -15.651 -7.421 1.00 92.00 83 LYS A C 1
ATOM 642 O O . LYS A 1 83 ? 7.625 -15.461 -6.701 1.00 92.00 83 LYS A O 1
ATOM 647 N N . ALA A 1 84 ? 9.443 -14.673 -7.757 1.00 92.56 84 ALA A N 1
ATOM 648 C CA . ALA A 1 84 ? 9.258 -13.301 -7.319 1.00 92.56 84 ALA A CA 1
ATOM 649 C C . ALA A 1 84 ? 8.109 -12.662 -8.107 1.00 92.56 84 ALA A C 1
ATOM 651 O O . ALA A 1 84 ? 8.194 -12.468 -9.317 1.00 92.56 84 ALA A O 1
ATOM 652 N N . ARG A 1 85 ? 7.029 -12.327 -7.400 1.00 95.31 85 ARG A N 1
ATOM 653 C CA . ARG A 1 85 ? 5.896 -11.579 -7.942 1.00 95.31 85 ARG A CA 1
ATOM 654 C C . ARG A 1 85 ? 5.869 -10.200 -7.304 1.00 95.31 85 ARG A C 1
ATOM 656 O O . ARG A 1 85 ? 5.871 -10.094 -6.080 1.00 95.31 85 ARG A O 1
ATOM 663 N N . TYR A 1 86 ? 5.821 -9.173 -8.141 1.00 97.31 86 TYR A N 1
ATOM 664 C CA . TYR A 1 86 ? 5.767 -7.782 -7.716 1.00 97.31 86 TYR A CA 1
ATOM 665 C C . TYR A 1 86 ? 4.352 -7.244 -7.871 1.00 97.31 86 TYR A C 1
ATOM 667 O O . TYR A 1 86 ? 3.726 -7.425 -8.918 1.00 97.31 86 TYR A O 1
ATOM 675 N N . LEU A 1 87 ? 3.867 -6.574 -6.830 1.00 97.50 87 LEU A N 1
ATOM 676 C CA . LEU A 1 87 ? 2.601 -5.858 -6.848 1.00 97.50 87 LEU A CA 1
ATOM 677 C C . LEU A 1 87 ? 2.881 -4.376 -6.642 1.00 97.50 87 LEU A C 1
ATOM 679 O O . LEU A 1 87 ? 3.580 -3.999 -5.700 1.00 97.50 87 LEU A O 1
ATOM 683 N N . LYS A 1 88 ? 2.320 -3.549 -7.515 1.00 95.50 88 LYS A N 1
ATOM 684 C CA . LYS A 1 88 ? 2.268 -2.102 -7.358 1.00 95.50 88 LYS A CA 1
ATOM 685 C C . LYS A 1 88 ? 1.062 -1.732 -6.519 1.00 95.50 88 LYS A C 1
ATOM 687 O O . LYS A 1 88 ? -0.036 -2.216 -6.778 1.00 95.50 88 LYS A O 1
ATOM 692 N N . HIS A 1 89 ? 1.277 -0.879 -5.533 1.00 95.19 89 HIS A N 1
ATOM 693 C CA . HIS A 1 89 ? 0.214 -0.217 -4.791 1.00 95.19 89 HIS A CA 1
ATOM 694 C C . HIS A 1 89 ? -0.389 0.913 -5.638 1.00 95.19 89 HIS A C 1
ATOM 696 O O . HIS A 1 89 ? 0.351 1.667 -6.270 1.00 95.19 89 HIS A O 1
ATOM 702 N N . VAL A 1 90 ? -1.715 1.032 -5.619 1.00 92.19 90 VAL A N 1
ATOM 703 C CA . VAL A 1 90 ? -2.468 2.116 -6.266 1.00 92.19 90 VAL A CA 1
ATOM 704 C C . VAL A 1 90 ? -2.934 3.088 -5.186 1.00 92.19 90 VAL A C 1
ATOM 706 O O . VAL A 1 90 ? -3.495 2.637 -4.191 1.00 92.19 90 VAL A O 1
ATOM 709 N N . GLY A 1 91 ? -2.745 4.397 -5.392 1.00 89.00 91 GLY A N 1
ATOM 710 C CA . GLY A 1 91 ? -2.973 5.476 -4.415 1.00 89.00 91 GLY A CA 1
ATOM 711 C C . GLY A 1 91 ? -4.418 5.714 -3.952 1.00 89.00 91 GLY A C 1
ATOM 712 O O . GLY A 1 91 ? -4.770 6.815 -3.549 1.00 89.00 91 GLY A O 1
ATOM 713 N N . ILE A 1 92 ? -5.286 4.706 -3.997 1.00 92.94 92 ILE A N 1
ATOM 714 C CA . ILE A 1 92 ? -6.673 4.781 -3.545 1.00 92.94 92 ILE A CA 1
ATOM 715 C C . ILE A 1 92 ? -6.849 4.009 -2.243 1.00 92.94 92 ILE A C 1
ATOM 717 O O . ILE A 1 92 ? -6.360 2.888 -2.084 1.00 92.94 92 ILE A O 1
ATOM 721 N N . TYR A 1 93 ? -7.597 4.598 -1.317 1.00 95.56 93 TYR A N 1
ATOM 722 C CA . TYR A 1 93 ? -7.866 3.987 -0.024 1.00 95.56 93 TYR A CA 1
ATOM 723 C C . TYR A 1 93 ? -9.334 4.078 0.342 1.00 95.56 93 TYR A C 1
ATOM 725 O O . TYR A 1 93 ? -9.979 5.092 0.092 1.00 95.56 93 TYR A O 1
ATOM 733 N N . ALA A 1 94 ? -9.833 3.042 1.005 1.00 96.81 94 ALA A N 1
ATOM 734 C CA . ALA A 1 94 ? -11.105 3.063 1.699 1.00 96.81 94 ALA A CA 1
ATOM 735 C C . ALA A 1 94 ? -10.867 2.903 3.200 1.00 96.81 94 ALA A C 1
ATOM 737 O O . ALA A 1 94 ? -10.200 1.967 3.636 1.00 96.81 94 ALA A O 1
ATOM 738 N N . TYR A 1 95 ? -11.431 3.812 3.983 1.00 96.81 95 TYR A N 1
ATOM 739 C CA . TYR A 1 95 ? -11.285 3.872 5.431 1.00 96.81 95 TYR A CA 1
ATOM 740 C C . TYR A 1 95 ? -12.632 3.714 6.109 1.00 96.81 95 TYR A C 1
ATOM 742 O O . TYR A 1 95 ? -13.636 4.274 5.658 1.00 96.81 95 TYR A O 1
ATOM 750 N N . ARG A 1 96 ? -12.642 3.038 7.256 1.00 96.00 96 ARG A N 1
ATOM 751 C CA . ARG A 1 96 ? -13.728 3.202 8.219 1.00 96.00 96 ARG A CA 1
ATOM 752 C C . ARG A 1 96 ? -13.653 4.564 8.898 1.00 96.00 96 ARG A C 1
ATOM 754 O O . ARG A 1 96 ? -12.579 5.146 9.071 1.00 96.00 96 ARG A O 1
ATOM 761 N N . ARG A 1 97 ? -14.825 5.071 9.285 1.00 93.62 97 ARG A N 1
ATOM 762 C CA . ARG A 1 97 ? -14.977 6.368 9.960 1.00 93.62 97 ARG A CA 1
ATOM 763 C C . ARG A 1 97 ? -14.077 6.490 11.193 1.00 93.62 97 ARG A C 1
ATOM 765 O O . ARG A 1 97 ? -13.413 7.507 11.358 1.00 93.62 97 ARG A O 1
ATOM 772 N N . ASP A 1 98 ? -14.072 5.475 12.049 1.00 93.38 98 ASP A N 1
ATOM 773 C CA . ASP A 1 98 ? -13.312 5.436 13.301 1.00 93.38 98 ASP A CA 1
ATOM 774 C C . ASP A 1 98 ? -11.797 5.464 13.058 1.00 93.38 98 ASP A C 1
ATOM 776 O O . ASP A 1 98 ? -11.081 6.200 13.736 1.00 93.38 98 ASP A O 1
ATOM 780 N N . VAL A 1 99 ? -11.305 4.746 12.047 1.00 94.94 99 VAL A N 1
ATOM 781 C CA . VAL A 1 99 ? -9.888 4.787 11.656 1.00 94.94 99 VAL A CA 1
ATOM 782 C C . VAL A 1 99 ? -9.491 6.196 11.234 1.00 94.94 99 VAL A C 1
ATOM 784 O O . VAL A 1 99 ? -8.502 6.736 11.728 1.00 94.94 99 VAL A O 1
ATOM 787 N N . LEU A 1 100 ? -10.287 6.825 10.364 1.00 91.56 100 LEU A N 1
ATOM 788 C CA . LEU A 1 100 ? -9.990 8.163 9.856 1.00 91.56 100 LEU A CA 1
ATOM 789 C C . LEU A 1 100 ? -10.045 9.228 10.963 1.00 91.56 100 LEU A C 1
ATOM 791 O O . LEU A 1 100 ? -9.214 10.133 10.994 1.00 91.56 100 LEU A O 1
ATOM 795 N N . GLN A 1 101 ? -10.989 9.106 11.901 1.00 91.06 101 GLN A N 1
ATOM 796 C CA . GLN A 1 101 ? -11.108 10.009 13.051 1.00 91.06 101 GLN A CA 1
ATOM 797 C C . GLN A 1 101 ? -9.902 9.943 13.992 1.00 91.06 101 GLN A C 1
ATOM 799 O O . GLN A 1 101 ? -9.539 10.956 14.591 1.00 91.06 101 GLN A O 1
ATOM 804 N N . ASN A 1 102 ? -9.285 8.769 14.115 1.00 93.06 102 ASN A N 1
ATOM 805 C CA . ASN A 1 102 ? -8.140 8.555 14.994 1.00 93.06 102 ASN A CA 1
ATOM 806 C C . ASN A 1 102 ? -6.788 8.699 14.275 1.00 93.06 102 ASN A C 1
ATOM 808 O O . ASN A 1 102 ? -5.759 8.755 14.942 1.00 93.06 102 ASN A O 1
ATOM 812 N N . TYR A 1 103 ? -6.765 8.818 12.941 1.00 92.62 103 TYR A N 1
ATOM 813 C CA . TYR A 1 103 ? -5.529 8.887 12.153 1.00 92.62 103 TYR A CA 1
ATOM 814 C C . TYR A 1 103 ? -4.588 10.017 12.595 1.00 92.62 103 TYR A C 1
ATOM 816 O O . TYR A 1 103 ? -3.387 9.806 12.746 1.00 92.62 103 TYR A O 1
ATOM 824 N N . SER A 1 104 ? -5.129 11.209 12.866 1.00 90.06 104 SER A N 1
ATOM 825 C CA . SER A 1 104 ? -4.341 12.376 13.297 1.00 90.06 104 SER A CA 1
ATOM 826 C C . SER A 1 104 ? -3.713 12.226 14.685 1.00 90.06 104 SER A C 1
ATOM 828 O O . SER A 1 104 ? -2.821 12.995 15.033 1.00 90.06 104 SER A O 1
ATOM 830 N N . GLN A 1 105 ? -4.171 11.255 15.477 1.00 94.31 105 GLN A N 1
ATOM 831 C CA . GLN A 1 105 ? -3.622 10.948 16.798 1.00 94.31 105 GLN A CA 1
ATOM 832 C C . GLN A 1 105 ? -2.468 9.941 16.719 1.00 94.31 105 GLN A C 1
ATOM 834 O O . GLN A 1 105 ? -1.749 9.759 17.701 1.00 94.31 105 GLN A O 1
ATOM 839 N N . LEU A 1 106 ? -2.284 9.281 15.570 1.00 94.56 106 LEU A N 1
ATOM 840 C CA . LEU A 1 106 ? -1.186 8.347 15.368 1.00 94.56 106 LEU A CA 1
ATOM 841 C C . LEU A 1 106 ? 0.120 9.131 15.163 1.00 94.56 106 LEU A C 1
ATOM 843 O O . LEU A 1 106 ? 0.170 9.999 14.284 1.00 94.56 106 LEU A O 1
ATOM 847 N N . PRO A 1 107 ? 1.179 8.837 15.940 1.00 94.38 107 PRO A N 1
ATOM 848 C CA . PRO A 1 107 ? 2.473 9.467 15.739 1.00 94.38 107 PRO A CA 1
ATOM 849 C C . PRO A 1 107 ? 3.064 9.029 14.402 1.00 94.38 107 PRO A C 1
ATOM 851 O O . PRO A 1 107 ? 2.884 7.884 13.979 1.00 94.38 107 PRO A O 1
ATOM 854 N N . GLU A 1 108 ? 3.810 9.931 13.771 1.00 93.94 108 GLU A N 1
ATOM 855 C CA . GLU A 1 108 ? 4.613 9.573 12.608 1.00 93.94 108 GLU A CA 1
ATOM 856 C C . GLU A 1 108 ? 5.586 8.456 12.968 1.00 93.94 108 GLU A C 1
ATOM 858 O O . GLU A 1 108 ? 6.292 8.510 13.980 1.00 93.94 108 GLU A O 1
ATOM 863 N N . SER A 1 109 ? 5.600 7.420 12.139 1.00 94.06 109 SER A N 1
ATOM 864 C CA . SER A 1 109 ? 6.453 6.259 12.367 1.00 94.06 109 SER A CA 1
ATOM 865 C C . SER A 1 109 ? 7.785 6.410 11.631 1.00 94.06 109 SER A C 1
ATOM 867 O O . SER A 1 109 ? 7.855 7.021 10.567 1.00 94.06 109 SER A O 1
ATOM 869 N N . MET A 1 110 ? 8.852 5.805 12.159 1.00 96.94 110 MET A N 1
ATOM 870 C CA . MET A 1 110 ? 10.132 5.721 11.444 1.00 96.94 110 MET A CA 1
ATOM 871 C C . MET A 1 110 ? 9.981 5.214 9.992 1.00 96.94 110 MET A C 1
ATOM 873 O O . MET A 1 110 ? 10.503 5.883 9.101 1.00 96.94 110 MET A O 1
ATOM 877 N N . PRO A 1 111 ? 9.273 4.097 9.705 1.00 96.25 111 PRO A N 1
ATOM 878 C CA . PRO A 1 111 ? 9.147 3.610 8.331 1.00 96.25 111 PRO A CA 1
ATOM 879 C C . PRO A 1 111 ? 8.374 4.577 7.425 1.00 96.25 111 PRO A C 1
ATOM 881 O O . PRO A 1 111 ? 8.766 4.763 6.277 1.00 96.25 111 PRO A O 1
ATOM 884 N N . GLU A 1 112 ? 7.339 5.250 7.937 1.00 97.06 112 GLU A N 1
ATOM 885 C CA . GLU A 1 112 ? 6.644 6.316 7.205 1.00 97.06 112 GLU A CA 1
ATOM 886 C C . GLU A 1 112 ? 7.595 7.449 6.813 1.00 97.06 112 GLU A C 1
ATOM 888 O O . GLU A 1 112 ? 7.603 7.851 5.653 1.00 97.06 112 GLU A O 1
ATOM 893 N N . GLN A 1 113 ? 8.411 7.943 7.748 1.00 96.94 113 GLN A N 1
ATOM 894 C CA . GLN A 1 113 ? 9.353 9.033 7.480 1.00 96.94 113 GLN A CA 1
ATOM 895 C C . GLN A 1 113 ? 10.465 8.608 6.512 1.00 96.94 113 GLN A C 1
ATOM 897 O O . GLN A 1 113 ? 10.855 9.385 5.643 1.00 96.94 113 GLN A O 1
ATOM 902 N N . ALA A 1 114 ? 10.962 7.376 6.638 1.00 96.94 114 ALA A N 1
ATOM 903 C CA . ALA A 1 114 ? 12.034 6.853 5.798 1.00 96.94 114 ALA A CA 1
ATOM 904 C C . ALA A 1 114 ? 11.585 6.584 4.350 1.00 96.94 114 ALA A C 1
ATOM 906 O O . ALA A 1 114 ? 12.328 6.868 3.413 1.00 96.94 114 ALA A O 1
ATOM 907 N N . GLU A 1 115 ? 10.381 6.039 4.159 1.00 96.44 115 GLU A N 1
ATOM 908 C CA . GLU A 1 115 ? 9.841 5.699 2.833 1.00 96.44 115 GLU A CA 1
ATOM 909 C C . GLU A 1 115 ? 9.000 6.835 2.229 1.00 96.44 115 GLU A C 1
ATOM 911 O O . GLU A 1 115 ? 8.713 6.831 1.029 1.00 96.44 115 GLU A O 1
ATOM 916 N N . SER A 1 116 ? 8.604 7.818 3.044 1.00 95.31 116 SER A N 1
ATOM 917 C CA . SER A 1 116 ? 7.623 8.849 2.696 1.00 95.31 116 SER A CA 1
ATOM 918 C C . SER A 1 116 ? 6.311 8.212 2.207 1.00 95.31 116 SER A C 1
ATOM 920 O O 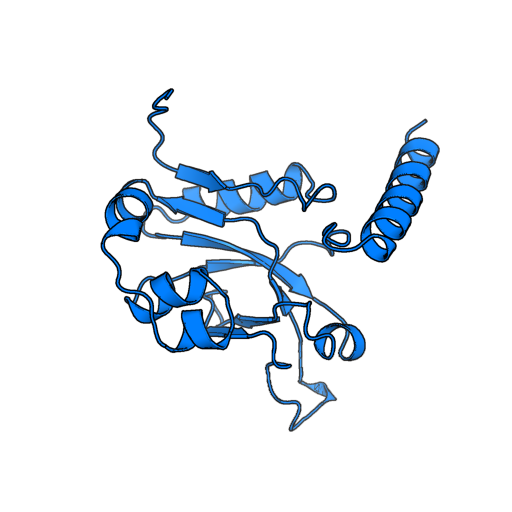. SER A 1 116 ? 5.874 8.430 1.074 1.00 95.31 116 SER A O 1
ATOM 922 N N . LEU A 1 117 ? 5.745 7.339 3.054 1.00 95.25 117 LEU A N 1
ATOM 923 C CA . LEU A 1 117 ? 4.539 6.535 2.804 1.00 95.25 117 LEU A CA 1
ATOM 924 C C . LEU A 1 117 ? 3.606 6.555 4.027 1.00 95.25 117 LEU A C 1
ATOM 926 O O . LEU A 1 117 ? 3.848 5.868 5.021 1.00 95.25 117 LEU A O 1
ATOM 930 N N . GLU A 1 118 ? 2.521 7.321 3.935 1.00 93.38 118 GLU A N 1
ATOM 931 C CA . GLU A 1 118 ? 1.553 7.573 5.016 1.00 93.38 118 GLU A CA 1
ATOM 932 C C . GLU A 1 118 ? 0.896 6.297 5.566 1.00 93.38 118 GLU A C 1
ATOM 934 O O . GLU A 1 118 ? 0.689 6.148 6.771 1.00 93.38 118 GLU A O 1
ATOM 939 N N . GLN A 1 119 ? 0.627 5.313 4.709 1.00 95.38 119 GLN A N 1
ATOM 940 C CA . GLN A 1 119 ? -0.005 4.061 5.117 1.00 95.38 119 GLN A CA 1
ATOM 941 C C . GLN A 1 119 ? 0.854 3.227 6.076 1.00 95.38 119 GLN A C 1
ATOM 943 O O . GLN A 1 119 ? 0.324 2.404 6.825 1.00 95.38 119 GLN A O 1
ATOM 948 N N . LEU A 1 120 ? 2.172 3.457 6.114 1.00 97.12 120 LEU A N 1
ATOM 949 C CA . LEU A 1 120 ? 3.052 2.798 7.080 1.00 97.12 120 LEU A CA 1
ATOM 950 C C . LEU A 1 120 ? 2.759 3.249 8.515 1.00 97.12 120 LEU A C 1
ATOM 952 O O . LEU A 1 120 ? 2.972 2.465 9.438 1.00 97.12 120 LEU A O 1
ATOM 956 N N . ARG A 1 121 ? 2.177 4.440 8.714 1.00 97.06 121 ARG A N 1
ATOM 957 C CA . ARG A 1 121 ? 1.684 4.903 10.019 1.00 97.06 121 ARG A CA 1
ATOM 958 C C . ARG A 1 121 ? 0.603 3.985 10.582 1.00 97.06 121 ARG A C 1
ATOM 960 O O . ARG A 1 121 ? 0.669 3.579 11.740 1.00 97.06 121 ARG A O 1
ATOM 967 N N . LEU A 1 122 ? -0.372 3.630 9.741 1.00 96.56 122 LEU A N 1
ATOM 968 C CA . LEU A 1 122 ? -1.469 2.723 10.089 1.00 96.56 122 LEU A CA 1
ATOM 969 C C . LEU A 1 122 ? -0.926 1.336 10.429 1.00 96.56 122 LEU A C 1
ATOM 971 O O . LEU A 1 122 ? -1.244 0.787 11.483 1.00 96.56 122 LEU A O 1
ATOM 975 N N . MET A 1 123 ? -0.050 0.804 9.573 1.00 96.44 123 MET A N 1
ATOM 976 C CA . MET A 1 123 ? 0.558 -0.509 9.792 1.00 96.44 123 MET A CA 1
ATOM 977 C C . MET A 1 123 ? 1.389 -0.548 11.075 1.00 96.44 123 MET A C 1
ATOM 979 O O . MET A 1 123 ? 1.297 -1.506 11.839 1.00 96.44 123 MET A O 1
ATOM 983 N N . ASN A 1 124 ? 2.160 0.507 11.350 1.00 96.25 124 ASN A N 1
ATOM 984 C CA . ASN A 1 124 ? 2.957 0.623 12.567 1.00 96.25 124 ASN A CA 1
ATOM 985 C C . ASN A 1 124 ? 2.083 0.704 13.832 1.00 96.25 124 ASN A C 1
ATOM 987 O O . ASN A 1 124 ? 2.483 0.218 14.886 1.00 96.25 124 ASN A O 1
ATOM 991 N N . ALA A 1 125 ? 0.872 1.260 13.728 1.00 96.19 125 ALA A N 1
ATOM 992 C CA . ALA A 1 125 ? -0.131 1.253 14.793 1.00 96.19 125 ALA A CA 1
ATOM 993 C C . ALA A 1 125 ? -0.874 -0.095 14.940 1.00 96.19 125 ALA A C 1
ATOM 995 O O . ALA A 1 125 ? -1.786 -0.207 15.758 1.00 96.19 125 ALA A O 1
ATOM 996 N N . GLY A 1 126 ? -0.510 -1.120 14.160 1.00 95.75 126 GLY A N 1
ATOM 997 C CA . GLY A 1 126 ? -1.158 -2.434 14.172 1.00 95.75 126 GLY A CA 1
ATOM 998 C C . GLY A 1 126 ? -2.485 -2.484 13.409 1.00 95.75 126 GLY A C 1
ATOM 999 O O . GLY A 1 126 ? -3.222 -3.463 13.528 1.00 95.75 126 GLY A O 1
ATOM 1000 N N . ILE A 1 127 ? -2.805 -1.450 12.626 1.00 96.94 127 ILE A N 1
ATOM 1001 C CA . ILE A 1 127 ? -4.019 -1.405 11.813 1.00 96.94 127 ILE A CA 1
ATOM 1002 C C . ILE A 1 127 ? -3.761 -2.172 10.519 1.00 96.94 127 ILE A C 1
ATOM 1004 O O . ILE A 1 127 ? -2.869 -1.840 9.738 1.00 96.94 127 ILE A O 1
ATOM 1008 N N . ASN A 1 128 ? -4.560 -3.211 10.297 1.00 96.38 128 ASN A N 1
ATOM 1009 C CA . ASN A 1 128 ? -4.452 -4.045 9.110 1.00 96.38 128 ASN A CA 1
ATOM 1010 C C . ASN A 1 128 ? -4.942 -3.304 7.857 1.00 96.38 128 ASN A C 1
ATOM 1012 O O . ASN A 1 128 ? -5.978 -2.645 7.894 1.00 96.38 128 ASN A O 1
ATOM 1016 N N . ILE A 1 129 ? -4.248 -3.473 6.733 1.00 98.19 129 ILE A N 1
ATOM 1017 C CA . ILE A 1 129 ? -4.657 -2.915 5.440 1.00 98.19 129 ILE A CA 1
ATOM 1018 C C . ILE A 1 129 ? -4.868 -4.076 4.479 1.00 98.19 129 ILE A C 1
ATOM 1020 O O . ILE A 1 129 ? -3.917 -4.789 4.161 1.00 98.19 129 ILE A O 1
ATOM 1024 N N . ARG A 1 130 ? -6.097 -4.275 3.996 1.00 98.31 130 ARG A N 1
ATOM 1025 C CA . ARG A 1 130 ? -6.357 -5.271 2.950 1.00 98.31 130 ARG A CA 1
ATOM 1026 C C . ARG A 1 130 ? -6.164 -4.667 1.571 1.00 98.31 130 ARG A C 1
ATOM 1028 O O . ARG A 1 130 ? -6.557 -3.540 1.305 1.00 98.31 130 ARG A O 1
ATOM 1035 N N . THR A 1 131 ? -5.563 -5.434 0.686 1.00 97.94 131 THR A N 1
ATOM 1036 C CA . THR A 1 131 ? -5.414 -5.081 -0.719 1.00 97.94 131 THR A CA 1
ATOM 1037 C C . THR A 1 131 ? -6.430 -5.857 -1.546 1.00 97.94 131 THR A C 1
ATOM 1039 O O . THR A 1 131 ? -6.782 -6.987 -1.209 1.00 97.94 131 THR A O 1
ATOM 1042 N N . PHE A 1 132 ? -6.907 -5.259 -2.629 1.00 97.44 132 PHE A N 1
ATOM 1043 C CA . PHE A 1 132 ? -7.657 -5.966 -3.658 1.00 97.44 132 PHE A CA 1
ATOM 1044 C C . PHE A 1 132 ? -6.913 -5.831 -4.977 1.00 97.44 132 PHE A C 1
ATOM 1046 O O . PHE A 1 132 ? -6.561 -4.729 -5.401 1.00 97.44 132 PHE A O 1
ATOM 1053 N N . GLU A 1 133 ? -6.643 -6.969 -5.608 1.00 96.00 133 GLU A N 1
ATOM 1054 C CA . GLU A 1 133 ? -5.934 -6.979 -6.876 1.00 96.00 133 GLU A CA 1
ATOM 1055 C C . GLU A 1 133 ? -6.888 -6.622 -8.019 1.00 96.00 133 GLU A C 1
ATOM 1057 O O . GLU A 1 133 ? -7.951 -7.227 -8.169 1.00 96.00 133 GLU A O 1
ATOM 1062 N N . VAL A 1 134 ? -6.493 -5.652 -8.838 1.00 95.00 134 VAL A N 1
ATOM 1063 C CA . VAL A 1 134 ? -7.224 -5.222 -10.032 1.00 95.00 134 VAL A CA 1
ATOM 1064 C C . VAL A 1 134 ? -6.377 -5.413 -11.286 1.00 95.00 134 VAL A C 1
ATOM 1066 O O . VAL A 1 134 ? -5.165 -5.629 -11.230 1.00 95.00 134 VAL A O 1
ATOM 1069 N N . ALA A 1 135 ? -7.016 -5.320 -12.455 1.00 91.19 135 ALA A N 1
ATOM 1070 C CA . ALA A 1 135 ? -6.282 -5.233 -13.713 1.00 91.19 135 ALA A CA 1
ATOM 1071 C C . ALA A 1 135 ? -5.354 -4.011 -13.688 1.00 91.19 135 ALA A C 1
ATOM 1073 O O . ALA A 1 135 ? -5.715 -2.999 -13.086 1.00 91.19 135 ALA A O 1
ATOM 1074 N N . ALA A 1 136 ? -4.221 -4.082 -14.391 1.00 86.00 136 ALA A N 1
ATOM 1075 C CA . ALA A 1 136 ? -3.268 -2.978 -14.467 1.00 86.00 136 ALA A CA 1
ATOM 1076 C C . ALA A 1 136 ? -3.987 -1.639 -14.701 1.00 86.00 136 ALA A C 1
ATOM 1078 O O . ALA A 1 136 ? -4.849 -1.519 -15.586 1.00 86.00 136 ALA A O 1
ATOM 1079 N N . THR A 1 137 ? -3.690 -0.677 -13.834 1.00 75.69 137 THR A N 1
ATOM 1080 C CA . THR A 1 137 ? -4.156 0.703 -13.945 1.00 75.69 137 THR A CA 1
ATOM 1081 C C . THR A 1 137 ? -3.105 1.501 -14.709 1.00 75.69 137 THR A C 1
ATOM 1083 O O . THR A 1 137 ? -1.927 1.134 -14.740 1.00 75.69 137 THR A O 1
ATOM 1086 N N . GLY A 1 138 ? -3.527 2.572 -15.381 1.00 70.06 138 GLY A N 1
ATOM 1087 C CA . GLY A 1 138 ? -2.581 3.461 -16.052 1.00 70.06 138 GLY A CA 1
ATOM 1088 C C . GLY A 1 138 ? -1.632 4.150 -15.056 1.00 70.06 138 GLY A C 1
ATOM 1089 O O . GLY A 1 138 ? -1.809 4.034 -13.842 1.00 70.06 138 GLY A O 1
ATOM 1090 N N . PRO A 1 139 ? -0.592 4.840 -15.543 1.00 67.75 139 PRO A N 1
ATOM 1091 C CA . PRO A 1 139 ? 0.340 5.541 -14.670 1.00 67.75 139 PRO A CA 1
ATOM 1092 C C . PRO A 1 139 ? -0.336 6.739 -13.985 1.00 67.75 139 PRO A C 1
ATOM 1094 O O . PRO A 1 139 ? -1.046 7.497 -14.647 1.00 67.75 139 PRO A O 1
ATOM 1097 N N . GLY A 1 140 ? -0.052 6.942 -12.696 1.00 65.69 140 GLY A N 1
ATOM 1098 C CA . GLY A 1 140 ? -0.304 8.211 -12.012 1.00 65.69 140 GLY A CA 1
ATOM 1099 C C . GLY A 1 140 ? 0.531 9.349 -12.615 1.00 65.69 140 GLY A C 1
ATOM 1100 O O . GLY A 1 140 ? 1.579 9.122 -13.237 1.00 65.69 140 GLY A O 1
ATOM 1101 N N . VAL A 1 141 ? 0.054 10.583 -12.476 1.00 65.25 141 VAL A N 1
ATOM 1102 C CA . VAL A 1 141 ? 0.623 11.784 -13.100 1.00 65.25 141 VAL A CA 1
ATOM 1103 C C . VAL A 1 141 ? 1.439 12.587 -12.091 1.00 65.25 141 VAL A C 1
ATOM 1105 O O . VAL A 1 141 ? 1.025 13.646 -11.635 1.00 65.25 141 VAL A O 1
ATOM 1108 N N . ASP A 1 142 ? 2.658 12.119 -11.827 1.00 65.56 142 ASP A N 1
ATOM 1109 C CA . ASP A 1 142 ? 3.589 12.805 -10.913 1.00 65.56 142 ASP A CA 1
ATOM 1110 C C . ASP A 1 142 ? 4.693 13.590 -11.637 1.00 65.56 142 ASP A C 1
ATOM 1112 O O . ASP A 1 142 ? 5.418 14.388 -11.044 1.00 65.56 142 ASP A O 1
ATOM 1116 N N . THR A 1 143 ? 4.864 13.357 -12.942 1.00 67.06 143 THR A N 1
ATOM 1117 C CA . THR A 1 143 ? 5.903 14.001 -13.759 1.00 67.06 143 THR A CA 1
ATOM 1118 C C . THR A 1 143 ? 5.353 14.441 -15.115 1.00 67.06 143 THR A C 1
ATOM 1120 O O . THR A 1 143 ? 4.390 13.843 -15.607 1.00 67.06 143 THR A O 1
ATOM 1123 N N . PRO A 1 144 ? 5.989 15.417 -15.795 1.00 74.88 144 PRO A N 1
ATOM 1124 C CA . PRO A 1 144 ? 5.623 15.768 -17.167 1.00 74.88 144 PRO A CA 1
ATOM 1125 C C . PRO A 1 144 ? 5.652 14.564 -18.122 1.00 74.88 144 PRO A C 1
ATOM 1127 O O . PRO A 1 144 ? 4.789 14.433 -18.983 1.00 74.88 144 PRO A O 1
ATOM 1130 N N . ALA A 1 145 ? 6.595 13.635 -17.931 1.00 73.75 145 ALA A N 1
ATOM 1131 C CA . ALA A 1 145 ? 6.662 12.407 -18.719 1.00 73.75 145 ALA A CA 1
ATOM 1132 C C . ALA A 1 145 ? 5.474 11.464 -18.448 1.00 73.75 145 ALA A C 1
ATOM 1134 O O . ALA A 1 145 ? 4.991 10.808 -19.372 1.00 73.75 145 ALA A O 1
ATOM 1135 N N . CYS A 1 146 ? 4.981 11.400 -17.205 1.00 68.00 146 CYS A N 1
ATOM 1136 C CA . CYS A 1 146 ? 3.756 10.667 -16.882 1.00 68.00 146 CYS A CA 1
ATOM 1137 C C . CYS A 1 146 ? 2.532 11.305 -17.542 1.00 68.00 146 CYS A C 1
ATOM 1139 O O . CYS A 1 146 ? 1.711 10.584 -18.104 1.00 68.00 146 CYS A O 1
ATOM 1141 N N . LEU A 1 147 ? 2.438 12.639 -17.539 1.00 74.31 147 LEU A N 1
ATOM 1142 C CA . LEU A 1 147 ? 1.335 13.358 -18.178 1.00 74.31 147 LEU A CA 1
ATOM 1143 C C . LEU A 1 147 ? 1.237 13.029 -19.672 1.00 74.31 147 LEU A C 1
ATOM 1145 O O . LEU A 1 147 ? 0.147 12.743 -20.160 1.00 74.31 147 LEU A O 1
ATOM 1149 N N . GLU A 1 148 ? 2.361 13.017 -20.390 1.00 78.88 148 GLU A N 1
ATOM 1150 C CA . GLU A 1 148 ? 2.369 12.670 -21.816 1.00 78.88 148 GLU A CA 1
ATOM 1151 C C . GLU A 1 148 ? 1.937 11.217 -22.068 1.00 78.88 148 GLU A C 1
ATOM 1153 O O . GLU A 1 148 ? 1.165 10.952 -22.990 1.00 78.88 148 GLU A O 1
ATOM 1158 N N . LYS A 1 149 ? 2.348 10.274 -21.208 1.00 75.69 149 LYS A N 1
ATOM 1159 C CA . LYS A 1 149 ? 1.880 8.878 -21.282 1.00 75.69 149 LYS A CA 1
ATOM 1160 C C . LYS A 1 149 ? 0.373 8.771 -21.057 1.00 75.69 149 LYS A C 1
ATOM 1162 O O . LYS A 1 149 ? -0.301 8.082 -21.817 1.00 75.69 149 LYS A O 1
ATOM 1167 N N . VAL A 1 150 ? -0.157 9.455 -20.043 1.00 78.12 150 VAL A N 1
ATOM 1168 C CA . VAL A 1 150 ? -1.599 9.467 -19.762 1.00 78.12 150 VAL A CA 1
ATOM 1169 C C . VAL A 1 150 ? -2.372 10.096 -20.916 1.00 78.12 150 VAL A C 1
ATOM 1171 O O . VAL A 1 150 ? -3.352 9.513 -21.365 1.00 78.12 150 VAL A O 1
ATOM 1174 N N . ARG A 1 151 ? -1.910 11.227 -21.466 1.00 80.75 151 ARG A N 1
ATOM 1175 C CA . ARG A 1 151 ? -2.541 11.859 -22.637 1.00 80.75 151 ARG A CA 1
ATOM 1176 C C . ARG A 1 151 ? -2.618 10.912 -23.830 1.00 80.75 151 ARG A C 1
ATOM 1178 O O . ARG A 1 151 ? -3.666 10.841 -24.464 1.00 80.75 151 ARG A O 1
ATOM 1185 N N . ALA A 1 152 ? -1.541 10.181 -24.115 1.00 79.94 152 ALA A N 1
ATOM 1186 C CA . ALA A 1 152 ? -1.519 9.209 -25.205 1.00 79.94 152 ALA A CA 1
ATOM 1187 C C . ALA A 1 152 ? -2.529 8.069 -24.984 1.00 79.94 152 ALA A C 1
ATOM 1189 O O . ALA A 1 152 ? -3.281 7.739 -25.898 1.00 79.94 152 ALA A O 1
ATOM 1190 N N . LEU A 1 153 ? -2.592 7.517 -23.766 1.00 79.12 153 LEU A N 1
ATOM 1191 C CA . LEU A 1 153 ? -3.535 6.449 -23.414 1.00 79.12 153 LEU A CA 1
ATOM 1192 C C . LEU A 1 153 ? -4.994 6.922 -23.474 1.00 79.12 153 LEU A C 1
ATOM 1194 O O . LEU A 1 153 ? -5.828 6.253 -24.077 1.00 79.12 153 LEU A O 1
ATOM 1198 N N . MET A 1 154 ? -5.296 8.097 -22.918 1.00 79.19 154 MET A N 1
ATOM 1199 C CA . MET A 1 154 ? -6.650 8.658 -22.943 1.00 79.19 154 MET A CA 1
ATOM 1200 C C . MET A 1 154 ? -7.105 9.003 -24.365 1.00 79.19 154 MET A C 1
ATOM 1202 O O . MET A 1 154 ? -8.264 8.787 -24.708 1.00 79.19 154 MET A O 1
ATOM 1206 N N . ALA A 1 155 ? -6.209 9.525 -25.210 1.00 78.62 155 ALA A N 1
ATOM 1207 C CA . ALA A 1 155 ? -6.522 9.794 -26.612 1.00 78.62 155 ALA A CA 1
ATOM 1208 C C . ALA A 1 155 ? -6.861 8.505 -27.376 1.00 78.62 155 ALA A C 1
ATOM 1210 O O . ALA A 1 155 ? -7.769 8.510 -28.206 1.00 78.62 155 ALA A O 1
ATOM 1211 N N . GLN A 1 156 ? -6.167 7.405 -27.071 1.00 75.25 156 GLN A N 1
ATOM 1212 C CA . GLN A 1 156 ? -6.459 6.098 -27.648 1.00 75.25 156 GLN A CA 1
ATOM 1213 C C . GLN A 1 156 ? -7.808 5.546 -27.159 1.00 75.25 156 GLN A C 1
ATOM 1215 O O . GLN A 1 156 ? -8.625 5.152 -27.985 1.00 75.25 156 GLN A O 1
ATOM 1220 N N . GLU A 1 157 ? -8.092 5.589 -25.852 1.00 72.31 157 GLU A N 1
ATOM 1221 C CA . GLU A 1 157 ? -9.387 5.145 -25.306 1.00 72.31 157 GLU A CA 1
ATOM 1222 C C . GLU A 1 157 ? -10.567 5.954 -25.861 1.00 72.31 157 GLU A C 1
ATOM 1224 O O . GLU A 1 157 ? -11.630 5.398 -26.132 1.00 72.31 157 GLU A O 1
ATOM 1229 N N . LEU A 1 158 ? -10.405 7.266 -26.053 1.00 73.12 158 LEU A N 1
ATOM 1230 C CA . LEU A 1 158 ? -11.438 8.107 -26.662 1.00 73.12 158 LEU A CA 1
ATOM 1231 C C . LEU A 1 158 ? -11.669 7.763 -28.138 1.00 73.12 158 LEU A C 1
ATOM 1233 O O . LEU A 1 158 ? -12.804 7.833 -28.594 1.00 73.12 158 LEU A O 1
ATOM 1237 N N . ALA A 1 159 ? -10.619 7.389 -28.872 1.00 66.38 159 ALA A N 1
ATOM 1238 C CA . ALA A 1 159 ? -10.727 6.974 -30.268 1.00 66.38 159 ALA A CA 1
ATOM 1239 C C . ALA A 1 159 ? -11.337 5.572 -30.430 1.00 66.38 159 ALA A C 1
ATOM 1241 O O . ALA A 1 159 ? -12.013 5.321 -31.421 1.00 66.38 159 ALA A O 1
ATOM 1242 N N . GLU A 1 160 ? -11.114 4.665 -29.476 1.00 65.44 160 GLU A N 1
ATOM 1243 C CA . GLU A 1 160 ? -11.689 3.310 -29.479 1.00 65.44 160 GLU A CA 1
ATOM 1244 C C . GLU A 1 160 ? -13.164 3.283 -29.035 1.00 65.44 160 GLU A C 1
ATOM 1246 O O . GLU A 1 160 ? -13.894 2.358 -29.389 1.00 65.44 160 GLU A O 1
ATOM 1251 N N . ASN A 1 161 ? -13.609 4.295 -28.282 1.00 57.28 161 ASN A N 1
ATOM 1252 C CA . ASN A 1 161 ? -14.987 4.431 -27.797 1.00 57.28 161 ASN A CA 1
ATOM 1253 C C . ASN A 1 161 ? -15.857 5.407 -28.622 1.00 57.28 161 ASN A C 1
ATOM 1255 O O . ASN A 1 161 ? -17.004 5.654 -28.236 1.00 57.28 161 ASN A O 1
ATOM 1259 N N . ALA A 1 162 ? -15.324 5.981 -29.707 1.00 52.22 162 ALA A N 1
ATOM 1260 C CA . ALA A 1 162 ? -16.033 6.862 -30.646 1.00 52.22 162 ALA A CA 1
ATOM 1261 C C . ALA A 1 162 ? -16.521 6.093 -31.882 1.00 52.22 162 ALA A C 1
ATOM 1263 O O . ALA A 1 162 ? -17.649 6.392 -32.339 1.00 52.22 162 ALA A O 1
#

Secondary structure (DSSP, 8-state):
------SEEEEE-TT-TT--HHHHHHHHHHHHH-TT--EEEEEEEE-HHHHH-TTSPEEEE-TT-BEEEEESS-SS--SSGGG--EEEEEEEEEEEHHHHHHHTTSPPPHHHHHHT-THHHHHHTT--EEEEE-S-PPPP-SSHHHHHHHHHHHHHHHHH--

Organism: Escherichia coli (NCBI:txid562)

Foldseek 3Di:
DDDDDDQKDKDDDPLQPQDDVVNVVLQVVVCVVDVPQFKEFEKEWDDPVLLCQLVFKWFDADPQQKTPDIASHRPPDPPPVVPDITITTDPMMMGGPVCVVCLVVQDDDPVCVVRVPSVVSCVVVVRIYGYDYDYDTQDGHPDPVSVVRVVVVVVVVVVVVD

Radius of gyration: 16.52 Å; chains: 1; bounding box: 38×40×47 Å

pLDDT: mean 89.76, std 10.2, range [52.22, 98.31]